Protein AF-A0A831Z1P9-F1 (afdb_monomer)

Mean predicted aligned error: 12.29 Å

Foldseek 3Di:
DVCVLVVVLVVQLVVQLVVVVVVVDDNVVSNVRSVVRSVVVVVVSVVVVVVVVVVVVVVVVVVVVVVVVVVVVVPPDDPPPDDPPPDD

Structure (mmCIF, N/CA/C/O backbone):
data_AF-A0A831Z1P9-F1
#
_entry.id   AF-A0A831Z1P9-F1
#
loop_
_atom_site.group_PDB
_atom_site.id
_atom_site.type_symbol
_atom_site.label_atom_id
_atom_site.label_alt_id
_atom_site.label_comp_id
_atom_site.label_asym_id
_atom_site.label_entity_id
_atom_site.label_seq_id
_atom_site.pdbx_PDB_ins_code
_atom_site.Cartn_x
_atom_site.Cartn_y
_atom_site.Cartn_z
_atom_site.occupancy
_atom_site.B_iso_or_equiv
_atom_site.auth_seq_id
_atom_site.auth_comp_id
_atom_site.auth_asym_id
_atom_site.auth_atom_id
_atom_site.pdbx_PDB_model_num
ATOM 1 N N . MET A 1 1 ? 5.237 -5.595 15.900 1.00 58.69 1 MET A N 1
ATOM 2 C CA . MET A 1 1 ? 4.592 -5.735 14.571 1.00 58.69 1 MET A CA 1
ATOM 3 C C . MET A 1 1 ? 4.132 -4.403 13.943 1.00 58.69 1 MET A C 1
ATOM 5 O O . MET A 1 1 ? 3.520 -4.435 12.888 1.00 58.69 1 MET A O 1
ATOM 9 N N . LYS A 1 2 ? 4.473 -3.224 14.499 1.00 61.81 2 LYS A N 1
ATOM 10 C CA . LYS A 1 2 ? 3.974 -1.908 14.030 1.00 61.81 2 LYS A CA 1
ATOM 11 C C . LYS A 1 2 ? 4.413 -1.494 12.610 1.00 61.81 2 LYS A C 1
ATOM 13 O O . LYS A 1 2 ? 3.780 -0.640 12.011 1.00 61.81 2 LYS A O 1
ATOM 18 N N . HIS A 1 3 ? 5.460 -2.115 12.062 1.00 68.56 3 HIS A N 1
ATOM 19 C CA . HIS A 1 3 ? 5.964 -1.840 10.706 1.00 68.56 3 HIS A CA 1
ATOM 20 C C . HIS A 1 3 ? 5.543 -2.885 9.668 1.00 68.56 3 HIS A C 1
ATOM 22 O O . HIS A 1 3 ? 6.017 -2.838 8.538 1.00 68.56 3 HIS A O 1
ATOM 28 N N . LEU A 1 4 ? 4.710 -3.859 10.049 1.00 77.75 4 LEU A N 1
ATOM 29 C CA . LEU A 1 4 ? 4.240 -4.894 9.132 1.00 77.75 4 LEU A CA 1
ATOM 30 C C . LEU A 1 4 ? 3.588 -4.320 7.857 1.00 77.75 4 LEU A C 1
ATOM 32 O O . LEU A 1 4 ? 3.994 -4.773 6.789 1.00 77.75 4 LEU A O 1
ATOM 36 N N . PRO A 1 5 ? 2.700 -3.302 7.925 1.00 80.12 5 PRO A N 1
ATOM 37 C CA . PRO A 1 5 ? 2.096 -2.757 6.710 1.00 80.12 5 PRO A CA 1
ATOM 38 C C . PRO A 1 5 ? 3.131 -2.116 5.774 1.00 80.12 5 PRO A C 1
ATOM 40 O O . PRO A 1 5 ? 3.222 -2.413 4.589 1.00 80.12 5 PRO A O 1
ATOM 43 N N . PHE A 1 6 ? 4.061 -1.350 6.346 1.00 81.81 6 PHE A N 1
ATOM 44 C CA . PHE A 1 6 ? 5.150 -0.736 5.587 1.00 81.81 6 PHE A CA 1
ATOM 45 C C . PHE A 1 6 ? 6.067 -1.757 4.888 1.00 81.81 6 PHE A C 1
ATOM 47 O O . PHE A 1 6 ? 6.523 -1.543 3.768 1.00 81.81 6 PHE A O 1
ATOM 54 N N . LYS A 1 7 ? 6.347 -2.896 5.534 1.00 86.88 7 LYS A N 1
ATOM 55 C CA . LYS A 1 7 ? 7.140 -3.969 4.911 1.00 86.88 7 LYS A CA 1
ATOM 56 C C . LYS A 1 7 ? 6.385 -4.637 3.762 1.00 86.88 7 LYS A C 1
ATOM 58 O O . LYS A 1 7 ? 7.009 -4.989 2.763 1.00 86.88 7 LYS A O 1
ATOM 63 N N . LEU A 1 8 ? 5.072 -4.814 3.907 1.00 88.06 8 LEU A N 1
ATOM 64 C CA . LEU A 1 8 ? 4.218 -5.414 2.888 1.00 88.06 8 LEU A CA 1
ATOM 65 C C . LEU A 1 8 ? 4.141 -4.522 1.642 1.00 88.06 8 LEU A C 1
ATOM 67 O O . LEU A 1 8 ? 4.332 -5.009 0.530 1.00 88.06 8 LEU A O 1
ATOM 71 N N . SER A 1 9 ? 3.947 -3.216 1.820 1.00 87.94 9 SER A N 1
ATOM 72 C CA . SER A 1 9 ? 3.861 -2.268 0.707 1.00 87.94 9 SER A CA 1
ATOM 73 C C . SER A 1 9 ? 5.182 -2.131 -0.059 1.00 87.94 9 SER A C 1
ATOM 75 O O . SER A 1 9 ? 5.178 -2.159 -1.292 1.00 87.94 9 SER A O 1
ATOM 77 N N . ILE A 1 10 ? 6.330 -2.107 0.633 1.00 90.62 10 ILE A N 1
ATOM 78 C CA . ILE A 1 10 ? 7.650 -2.172 -0.024 1.00 90.62 10 ILE A CA 1
ATOM 79 C C . ILE A 1 10 ? 7.819 -3.481 -0.798 1.00 90.62 10 ILE A C 1
ATOM 81 O O . ILE A 1 10 ? 8.309 -3.467 -1.927 1.00 90.62 10 ILE A O 1
ATOM 85 N N . LEU A 1 11 ? 7.419 -4.617 -0.223 1.00 93.88 11 LEU A N 1
ATOM 86 C CA . LEU A 1 11 ? 7.517 -5.908 -0.903 1.00 93.88 11 LEU A CA 1
ATOM 87 C C . LEU A 1 11 ? 6.695 -5.917 -2.201 1.00 93.88 11 LEU A C 1
ATOM 89 O O . LEU A 1 11 ? 7.197 -6.353 -3.236 1.00 93.88 11 LEU A O 1
ATOM 93 N N . VAL A 1 12 ? 5.471 -5.383 -2.169 1.00 94.75 12 VAL A N 1
ATOM 94 C CA . VAL A 1 12 ? 4.619 -5.236 -3.359 1.00 94.75 12 VAL A CA 1
ATOM 95 C C . VAL A 1 12 ? 5.288 -4.353 -4.410 1.00 94.75 12 VAL A C 1
ATOM 97 O O . VAL A 1 12 ? 5.313 -4.723 -5.584 1.00 94.75 12 VAL A O 1
ATOM 100 N N . PHE A 1 13 ? 5.891 -3.232 -4.004 1.00 95.19 13 PHE A N 1
ATOM 101 C CA . PHE A 1 13 ? 6.645 -2.373 -4.918 1.00 95.19 13 PHE A CA 1
ATOM 102 C C . PHE A 1 13 ? 7.807 -3.122 -5.583 1.00 95.19 13 PHE A C 1
ATOM 104 O O . PHE A 1 13 ? 7.965 -3.058 -6.802 1.00 95.19 13 PHE A O 1
ATOM 111 N N . LEU A 1 14 ? 8.593 -3.880 -4.814 1.00 95.81 14 LEU A N 1
ATOM 112 C CA . LEU A 1 14 ? 9.721 -4.649 -5.346 1.00 95.81 14 LEU A CA 1
ATOM 113 C C . LEU A 1 14 ? 9.265 -5.740 -6.324 1.00 95.81 14 LEU A C 1
ATOM 115 O O . LEU A 1 14 ? 9.864 -5.893 -7.386 1.00 95.81 14 LEU A O 1
ATOM 119 N N . ILE A 1 15 ? 8.183 -6.460 -6.017 1.00 96.00 15 ILE A N 1
ATOM 120 C CA . ILE A 1 15 ? 7.601 -7.465 -6.922 1.00 96.00 15 ILE A CA 1
ATOM 121 C C . ILE A 1 15 ? 7.093 -6.801 -8.213 1.00 96.00 15 ILE A C 1
ATOM 123 O O . ILE A 1 15 ? 7.332 -7.301 -9.318 1.00 96.00 15 ILE A O 1
ATOM 127 N N . ALA A 1 16 ? 6.432 -5.648 -8.106 1.00 95.44 16 ALA A N 1
ATOM 128 C CA . ALA A 1 16 ? 5.972 -4.881 -9.260 1.00 95.44 16 ALA A CA 1
ATOM 129 C C . ALA A 1 16 ? 7.148 -4.395 -10.128 1.00 95.44 16 ALA A C 1
ATOM 131 O O . ALA A 1 16 ? 7.105 -4.493 -11.356 1.00 95.44 16 ALA A O 1
ATOM 132 N N . LEU A 1 17 ? 8.237 -3.951 -9.503 1.00 95.12 17 LEU A N 1
ATOM 133 C CA . LEU A 1 17 ? 9.442 -3.528 -10.207 1.00 95.12 17 LEU A CA 1
ATOM 134 C C . LEU A 1 17 ? 10.124 -4.708 -10.923 1.00 95.12 17 LEU A C 1
ATOM 136 O O . LEU A 1 17 ? 10.429 -4.623 -12.113 1.00 95.12 17 LEU A O 1
ATOM 140 N N . LEU A 1 18 ? 10.305 -5.839 -10.234 1.00 95.94 18 LEU A N 1
ATOM 141 C CA . LEU A 1 18 ? 10.916 -7.053 -10.793 1.00 95.94 18 LEU A CA 1
ATOM 142 C C . LEU A 1 18 ? 10.096 -7.634 -11.952 1.00 95.94 18 LEU A C 1
ATOM 144 O O . LEU A 1 18 ? 10.655 -8.006 -12.984 1.00 95.94 18 LEU A O 1
ATOM 148 N N . SER A 1 19 ? 8.768 -7.649 -11.827 1.00 95.88 19 SER A N 1
ATOM 149 C CA . SER A 1 19 ? 7.886 -8.128 -12.899 1.00 95.88 19 SER A CA 1
ATOM 150 C C . SER A 1 19 ? 7.955 -7.267 -14.162 1.00 95.88 19 SER A C 1
ATOM 152 O O . SER A 1 19 ? 7.766 -7.782 -15.261 1.00 95.88 19 SER A O 1
ATOM 154 N N . GLY A 1 20 ? 8.289 -5.978 -14.056 1.00 92.62 20 GLY A N 1
ATOM 155 C CA . GLY A 1 20 ? 8.451 -5.148 -15.250 1.00 92.62 20 GLY A CA 1
ATOM 156 C C . GLY A 1 20 ? 9.777 -5.354 -15.966 1.00 92.62 20 GLY A C 1
ATOM 157 O O . GLY A 1 20 ? 9.820 -5.271 -17.192 1.00 92.62 20 GLY A O 1
ATOM 158 N N . PHE A 1 21 ? 10.834 -5.712 -15.230 1.00 93.12 21 PHE A N 1
ATOM 159 C CA . PHE A 1 21 ? 12.080 -6.167 -15.847 1.00 93.12 21 PHE A CA 1
ATOM 160 C C . PHE A 1 21 ? 11.873 -7.473 -16.620 1.00 93.12 21 PHE A C 1
ATOM 162 O O . PHE A 1 21 ? 12.399 -7.615 -17.722 1.00 93.12 21 PHE A O 1
ATOM 169 N N . TYR A 1 22 ? 11.041 -8.387 -16.106 1.00 94.38 22 TYR A N 1
ATOM 170 C CA . TYR A 1 22 ? 10.657 -9.605 -16.830 1.00 94.38 22 TYR A CA 1
ATOM 171 C C . TYR A 1 22 ? 9.931 -9.302 -18.154 1.00 94.38 22 TYR A C 1
ATOM 173 O O . TYR A 1 22 ? 10.176 -9.956 -19.165 1.00 94.38 22 TYR A O 1
ATOM 181 N N . MET A 1 23 ? 9.103 -8.255 -18.182 1.00 93.50 23 MET A N 1
ATOM 182 C CA . MET A 1 23 ? 8.412 -7.784 -19.391 1.00 93.50 23 MET A CA 1
ATOM 183 C C . MET A 1 23 ? 9.297 -6.951 -20.333 1.00 93.50 23 MET A C 1
ATOM 185 O O . MET A 1 23 ? 8.810 -6.475 -21.355 1.00 93.50 23 MET A O 1
ATOM 189 N N . LYS A 1 24 ? 10.588 -6.774 -20.012 1.00 94.44 24 LYS A N 1
ATOM 190 C CA . LYS A 1 24 ? 11.546 -5.948 -20.769 1.00 94.44 24 LYS A CA 1
ATOM 191 C C . LYS A 1 24 ? 11.082 -4.496 -20.958 1.00 94.44 24 LYS A C 1
ATOM 193 O O . LYS A 1 24 ? 11.365 -3.881 -21.984 1.00 94.44 24 LYS A O 1
ATOM 198 N N . LEU A 1 25 ? 10.370 -3.947 -19.973 1.00 92.25 25 LEU A N 1
ATOM 199 C CA . LEU A 1 25 ? 9.945 -2.549 -20.007 1.00 92.25 25 LEU A CA 1
ATOM 200 C C . LEU A 1 25 ? 11.149 -1.604 -19.855 1.00 92.25 25 LEU A C 1
ATOM 202 O O . LEU A 1 25 ? 12.068 -1.911 -19.085 1.00 92.25 25 LEU A O 1
ATOM 206 N N . PRO A 1 26 ? 11.134 -0.432 -20.518 1.00 96.00 26 PRO A N 1
ATOM 207 C CA . PRO A 1 26 ? 12.072 0.645 -20.227 1.00 96.00 26 PRO A CA 1
ATOM 208 C C . PRO A 1 26 ? 12.066 1.000 -18.735 1.00 96.00 26 PRO A C 1
ATOM 210 O O . PRO A 1 26 ? 11.027 0.935 -18.075 1.00 96.00 26 PRO A O 1
ATOM 213 N N . LEU A 1 27 ? 13.223 1.397 -18.194 1.00 93.75 27 LEU A N 1
ATOM 214 C CA . LEU A 1 27 ? 13.391 1.627 -16.752 1.00 93.75 27 LEU A CA 1
ATOM 215 C C . LEU A 1 27 ? 12.373 2.632 -16.193 1.00 93.75 27 LEU A C 1
ATOM 217 O O . LEU A 1 27 ? 11.772 2.373 -15.152 1.00 93.75 27 LEU A O 1
ATOM 221 N N . MET A 1 28 ? 12.165 3.749 -16.894 1.00 96.81 28 MET A N 1
ATOM 222 C CA . MET A 1 28 ? 11.231 4.796 -16.466 1.00 96.81 28 MET A CA 1
ATOM 223 C C . MET A 1 28 ? 9.783 4.305 -16.463 1.00 96.81 28 MET A C 1
ATOM 225 O O . MET A 1 28 ? 9.080 4.495 -15.474 1.00 96.81 28 MET A O 1
ATOM 229 N N . ASP A 1 29 ? 9.362 3.600 -17.512 1.00 95.38 29 ASP A N 1
ATOM 230 C CA . ASP A 1 29 ? 8.005 3.053 -17.615 1.00 95.38 29 ASP A CA 1
ATOM 231 C C . ASP A 1 29 ? 7.753 1.988 -16.544 1.00 95.38 29 ASP A C 1
ATOM 233 O O . ASP A 1 29 ? 6.687 1.946 -15.926 1.00 95.38 29 ASP A O 1
ATOM 237 N N . ASN A 1 30 ? 8.757 1.149 -16.268 1.00 96.69 30 ASN A N 1
ATOM 238 C CA . ASN A 1 30 ? 8.695 0.168 -15.192 1.00 96.69 30 ASN A CA 1
ATOM 239 C C . ASN A 1 30 ? 8.556 0.844 -13.821 1.00 96.69 30 ASN A C 1
ATOM 241 O O . ASN A 1 30 ? 7.716 0.434 -13.021 1.00 96.69 30 ASN A O 1
ATOM 245 N N . LEU A 1 31 ? 9.339 1.897 -13.565 1.00 96.06 31 LEU A N 1
ATOM 246 C CA . LEU A 1 31 ? 9.301 2.634 -12.305 1.00 96.06 31 LEU A CA 1
ATOM 247 C C . LEU A 1 31 ? 7.940 3.304 -12.089 1.00 96.06 31 LEU A C 1
ATOM 249 O O . LEU A 1 31 ? 7.363 3.168 -11.012 1.00 96.06 31 LEU A O 1
ATOM 253 N N . ILE A 1 32 ? 7.399 3.963 -13.119 1.00 96.38 32 ILE A N 1
ATOM 254 C CA . ILE A 1 32 ? 6.067 4.580 -13.074 1.00 96.38 32 ILE A CA 1
ATOM 255 C C . ILE A 1 32 ? 5.006 3.508 -12.805 1.00 96.38 32 ILE A C 1
ATOM 257 O O . ILE A 1 32 ? 4.192 3.666 -11.896 1.00 96.38 32 ILE A O 1
ATOM 261 N N . ARG A 1 33 ? 5.040 2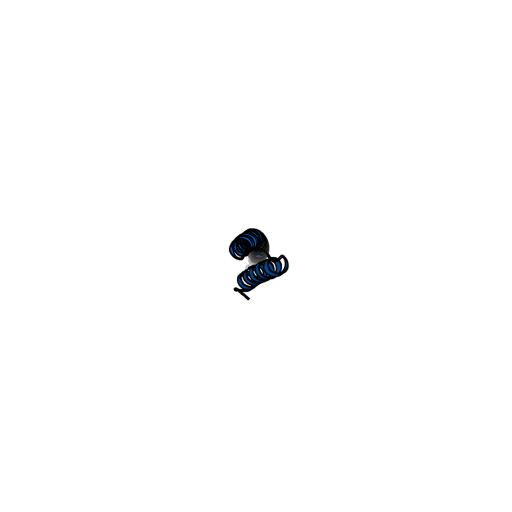.381 -13.530 1.00 96.19 33 ARG A N 1
ATOM 262 C CA . ARG A 1 33 ? 4.093 1.273 -13.332 1.00 96.19 33 ARG A CA 1
ATOM 263 C C . ARG A 1 33 ? 4.157 0.717 -11.909 1.00 96.19 33 ARG A C 1
ATOM 265 O O . ARG A 1 33 ? 3.120 0.559 -11.267 1.00 96.19 33 ARG A O 1
ATOM 272 N N . ALA A 1 34 ? 5.357 0.429 -11.410 1.00 96.19 34 ALA A N 1
ATOM 273 C CA . ALA A 1 34 ? 5.559 -0.087 -10.060 1.00 96.19 34 ALA A CA 1
ATOM 274 C C . ALA A 1 34 ? 5.091 0.913 -8.993 1.00 96.19 34 ALA A C 1
ATOM 276 O O . ALA A 1 34 ? 4.461 0.512 -8.015 1.00 96.19 34 ALA A O 1
ATOM 277 N N . PHE A 1 35 ? 5.328 2.210 -9.207 1.00 94.81 35 PHE A N 1
ATOM 278 C CA . PHE A 1 35 ? 4.863 3.271 -8.318 1.00 94.81 35 PHE A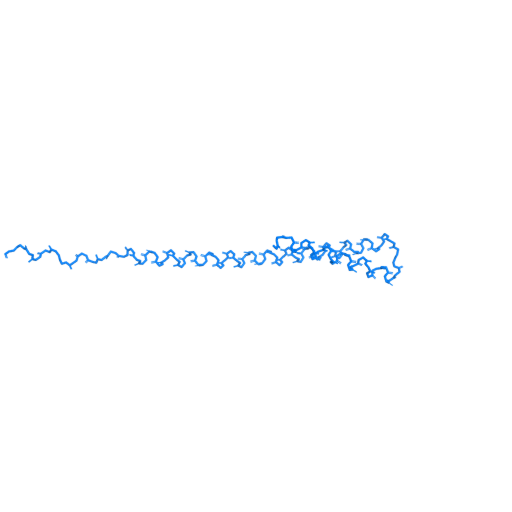 CA 1
ATOM 279 C C . PHE A 1 35 ? 3.333 3.373 -8.281 1.00 94.81 35 PHE A C 1
ATOM 281 O O . PHE A 1 35 ? 2.751 3.462 -7.202 1.00 94.81 35 PHE A O 1
ATOM 288 N N . VAL A 1 36 ? 2.664 3.290 -9.436 1.00 96.31 36 VAL A N 1
ATOM 289 C CA . VAL A 1 36 ? 1.193 3.283 -9.506 1.00 96.31 36 VAL A CA 1
ATOM 290 C C . VAL A 1 36 ? 0.617 2.068 -8.774 1.00 96.31 36 VAL A C 1
ATOM 292 O O . VAL A 1 36 ? -0.305 2.222 -7.974 1.00 96.31 36 VAL A O 1
ATOM 295 N N . ILE A 1 37 ? 1.185 0.873 -8.981 1.00 95.88 37 ILE A N 1
ATOM 296 C CA . ILE A 1 37 ? 0.769 -0.350 -8.271 1.00 95.88 37 ILE A CA 1
ATOM 297 C C . ILE A 1 37 ? 0.932 -0.179 -6.755 1.00 95.88 37 ILE A C 1
ATOM 299 O O . ILE A 1 37 ? 0.009 -0.482 -6.000 1.00 95.88 37 ILE A O 1
ATOM 303 N N . TYR A 1 38 ? 2.076 0.346 -6.310 1.00 94.56 38 TYR A N 1
ATOM 304 C CA . TYR A 1 38 ? 2.331 0.642 -4.901 1.00 94.56 38 TYR A CA 1
ATOM 305 C C . TYR A 1 38 ? 1.298 1.612 -4.312 1.00 94.56 38 TYR A C 1
ATOM 307 O O . TYR A 1 38 ? 0.799 1.383 -3.209 1.00 94.56 38 TYR A O 1
ATOM 315 N N . LEU A 1 39 ? 0.943 2.671 -5.043 1.00 94.44 39 LEU A N 1
ATOM 316 C CA . LEU A 1 39 ? -0.007 3.681 -4.579 1.00 94.44 39 LEU A CA 1
ATOM 317 C C . LEU A 1 39 ? -1.414 3.095 -4.421 1.00 94.44 39 LEU A C 1
ATOM 319 O O . LEU A 1 39 ? -2.039 3.286 -3.380 1.00 94.44 39 LEU A O 1
ATOM 323 N N . VAL A 1 40 ? -1.881 2.317 -5.403 1.00 95.06 40 VAL A N 1
ATOM 324 C CA . VAL A 1 40 ? -3.17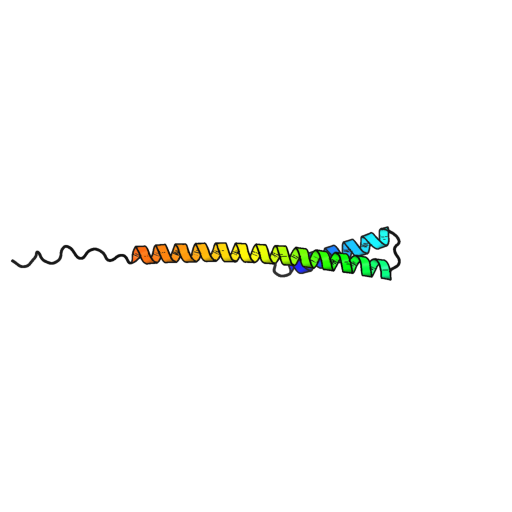0 1.608 -5.319 1.00 95.06 40 VAL A CA 1
ATOM 325 C C . VAL A 1 40 ? -3.182 0.659 -4.122 1.00 95.06 40 VAL A C 1
ATOM 327 O O . VAL A 1 40 ? -4.128 0.664 -3.334 1.00 95.06 40 VAL A O 1
ATOM 330 N N . PHE A 1 41 ? -2.114 -0.117 -3.939 1.00 94.12 41 PHE A N 1
ATOM 331 C CA . PHE A 1 41 ? -2.019 -1.054 -2.825 1.00 94.12 41 PHE A CA 1
ATOM 332 C C . PHE A 1 41 ? -2.002 -0.342 -1.463 1.00 94.12 41 PHE A C 1
ATOM 334 O O . PHE A 1 41 ? -2.655 -0.797 -0.528 1.00 94.12 41 PHE A O 1
ATOM 341 N N . SER A 1 42 ? -1.337 0.812 -1.366 1.00 91.56 42 SER A N 1
ATOM 342 C CA . SER A 1 42 ? -1.300 1.630 -0.145 1.00 91.56 42 SER A CA 1
ATOM 343 C C . SER A 1 42 ? -2.690 2.135 0.255 1.00 91.56 42 SER A C 1
ATOM 345 O O . SER A 1 42 ? -3.025 2.164 1.438 1.00 91.56 42 SER A O 1
ATOM 347 N N . VAL A 1 43 ? -3.527 2.503 -0.722 1.00 93.31 43 VAL A N 1
ATOM 348 C CA . VAL A 1 43 ? -4.920 2.912 -0.471 1.00 93.31 43 VAL A CA 1
ATOM 349 C C . VAL A 1 43 ? -5.739 1.739 0.070 1.00 93.31 43 VAL A C 1
ATOM 351 O O . VAL A 1 43 ? -6.452 1.894 1.059 1.00 93.31 43 VAL A O 1
ATOM 354 N N . VAL A 1 44 ? -5.613 0.556 -0.539 1.00 93.25 44 VAL A N 1
ATOM 355 C CA . VAL A 1 44 ? -6.306 -0.660 -0.079 1.00 93.25 44 VAL A CA 1
ATOM 356 C C . VAL A 1 44 ? -5.877 -1.028 1.340 1.00 93.25 44 VAL A C 1
ATOM 358 O O . VAL A 1 44 ? -6.719 -1.296 2.195 1.00 93.25 44 VAL A O 1
ATOM 361 N N . GLU A 1 45 ? -4.577 -0.989 1.617 1.00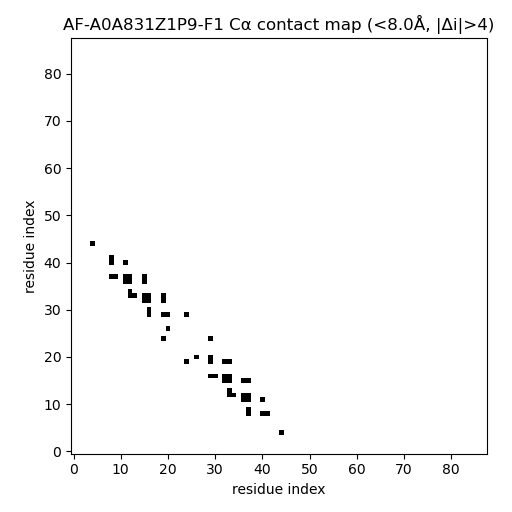 91.00 45 GLU A N 1
A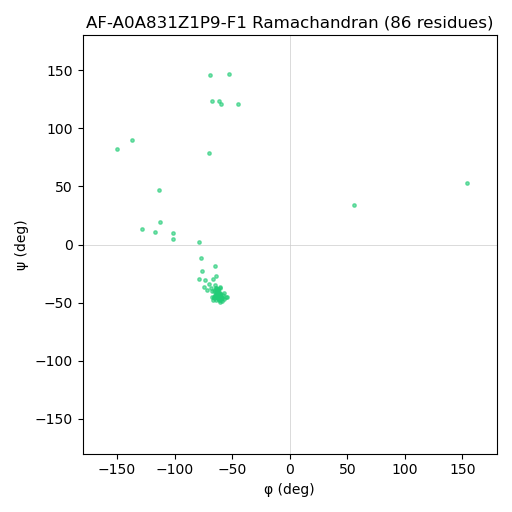TOM 362 C CA . GLU A 1 45 ? -4.029 -1.259 2.943 1.00 91.00 45 GLU A CA 1
ATOM 363 C C . GLU A 1 45 ? -4.555 -0.276 3.997 1.00 91.00 45 GLU A C 1
ATOM 365 O O . GLU A 1 45 ? -4.958 -0.693 5.085 1.00 91.00 45 GLU A O 1
ATOM 370 N N . LEU A 1 46 ? -4.631 1.017 3.665 1.00 90.88 46 LEU A N 1
ATOM 371 C CA . LEU A 1 46 ? -5.204 2.031 4.549 1.00 90.88 46 LEU A CA 1
ATOM 372 C C . LEU A 1 46 ? -6.677 1.742 4.867 1.00 90.88 46 LEU A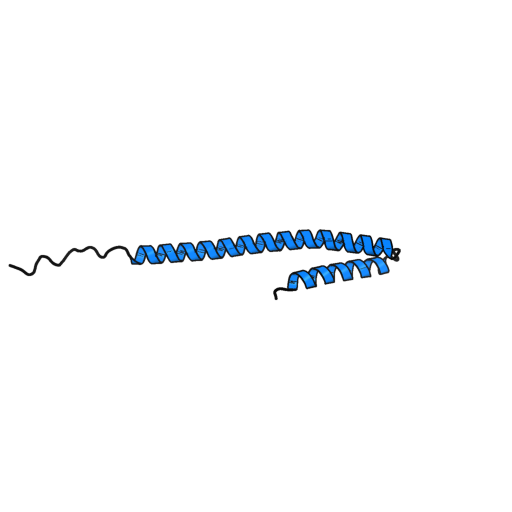 C 1
ATOM 374 O O . LEU A 1 46 ? -7.079 1.851 6.024 1.00 90.88 46 LEU A O 1
ATOM 378 N N . ILE A 1 47 ? -7.474 1.340 3.872 1.00 92.94 47 ILE A N 1
ATOM 379 C CA . ILE A 1 47 ? -8.885 0.973 4.069 1.00 92.94 47 ILE A CA 1
ATOM 380 C C . ILE A 1 47 ? -9.000 -0.223 5.020 1.00 92.94 47 ILE A C 1
ATOM 382 O O . ILE A 1 47 ? -9.786 -0.181 5.965 1.00 92.94 47 ILE A O 1
ATOM 386 N N . VAL A 1 48 ? -8.190 -1.265 4.820 1.00 91.88 48 VAL A N 1
ATOM 387 C CA . VAL A 1 48 ? -8.182 -2.446 5.698 1.00 91.88 48 VAL A CA 1
ATOM 388 C C . VAL A 1 48 ? -7.800 -2.063 7.130 1.00 91.88 48 VAL A C 1
ATOM 390 O O . VAL A 1 48 ? -8.460 -2.495 8.075 1.00 91.88 48 VAL A O 1
ATOM 393 N N . LEU A 1 49 ? -6.783 -1.213 7.306 1.00 89.88 49 LEU A N 1
ATOM 394 C CA . LEU A 1 49 ? -6.372 -0.714 8.621 1.00 89.88 49 LEU A CA 1
ATOM 395 C C . LEU A 1 49 ? -7.466 0.120 9.296 1.00 89.88 49 LEU A C 1
ATOM 397 O O . LEU A 1 49 ? -7.667 -0.005 10.504 1.00 89.88 49 LEU A O 1
ATOM 401 N N . LEU A 1 50 ? -8.184 0.949 8.536 1.00 90.69 50 LEU A N 1
ATOM 402 C CA . LEU A 1 50 ? -9.307 1.733 9.048 1.00 90.69 50 LEU A CA 1
ATOM 403 C C . LEU A 1 50 ? -10.446 0.834 9.526 1.00 90.69 50 LEU A C 1
ATOM 405 O O . LEU A 1 50 ? -10.922 1.021 10.645 1.00 90.69 50 LEU A O 1
ATOM 409 N N . ILE A 1 51 ? -10.838 -0.159 8.723 1.00 92.62 51 ILE A N 1
ATOM 410 C CA . ILE A 1 51 ? -11.878 -1.129 9.091 1.00 92.62 51 ILE A CA 1
ATOM 411 C C . ILE A 1 51 ? -11.456 -1.892 10.348 1.00 92.62 51 ILE A C 1
ATOM 413 O O . ILE A 1 51 ? -12.206 -1.933 11.319 1.00 92.62 51 ILE A O 1
ATOM 417 N N . TYR A 1 52 ? -10.232 -2.427 10.371 1.00 90.38 52 TYR A N 1
ATOM 418 C CA . TYR A 1 52 ? -9.703 -3.156 11.523 1.00 90.38 52 TYR A CA 1
ATOM 419 C C . TYR A 1 52 ? -9.724 -2.307 12.798 1.00 90.38 52 TYR A C 1
ATOM 421 O O . TYR A 1 52 ? -10.201 -2.760 13.839 1.00 90.38 52 TYR A O 1
ATOM 429 N N . ASN A 1 53 ? -9.257 -1.057 12.716 1.00 88.19 53 ASN A N 1
ATOM 430 C CA . ASN A 1 53 ? -9.281 -0.143 13.851 1.00 88.19 53 ASN A CA 1
ATOM 431 C C . ASN A 1 53 ? -10.714 0.151 14.304 1.00 88.19 53 ASN A C 1
ATOM 433 O O . ASN A 1 53 ? -10.977 0.089 15.501 1.00 88.19 53 ASN A O 1
ATOM 437 N N . GLN A 1 54 ? -11.649 0.422 13.390 1.00 89.69 54 GLN A N 1
ATOM 438 C CA . GLN A 1 54 ? -13.052 0.646 13.753 1.00 89.69 54 GLN A CA 1
ATOM 439 C C . GLN A 1 54 ? -13.666 -0.568 14.458 1.00 89.69 54 GLN A C 1
ATOM 441 O O . GLN A 1 54 ? -14.312 -0.402 15.492 1.00 89.69 54 GLN A O 1
ATOM 446 N N . THR A 1 55 ? -13.426 -1.782 13.957 1.00 90.31 55 THR A N 1
ATOM 447 C CA . THR A 1 55 ? -13.907 -3.019 14.588 1.00 90.31 55 THR A CA 1
ATOM 448 C C . THR A 1 55 ? -13.310 -3.208 15.981 1.00 90.31 55 THR A C 1
ATOM 450 O O . THR A 1 55 ? -14.038 -3.521 16.922 1.00 90.31 55 THR A O 1
ATOM 453 N N . LEU A 1 56 ? -12.005 -2.973 16.139 1.00 89.06 56 LEU A N 1
ATOM 454 C CA . LEU A 1 56 ? -11.329 -3.085 17.430 1.00 89.06 56 LEU A CA 1
ATOM 455 C C . LEU A 1 56 ? -11.873 -2.060 18.437 1.00 89.06 56 LEU A C 1
ATOM 457 O O . LEU A 1 56 ? -12.172 -2.410 19.577 1.00 89.06 56 LEU A O 1
ATOM 461 N N . TYR A 1 57 ? -12.047 -0.805 18.012 1.00 87.31 57 TYR A N 1
ATOM 462 C CA . TYR A 1 57 ? -12.621 0.252 18.846 1.00 87.31 57 TYR A CA 1
ATOM 463 C C . TYR A 1 57 ? -14.059 -0.064 19.262 1.00 87.31 57 TYR A C 1
ATOM 465 O O . TYR A 1 57 ? -14.400 0.124 20.429 1.00 87.31 57 TYR A O 1
ATOM 473 N N . ALA A 1 58 ? -14.888 -0.569 18.345 1.00 85.88 58 ALA A N 1
ATOM 474 C CA . ALA A 1 58 ? -16.253 -0.982 18.656 1.00 85.88 58 ALA A CA 1
ATOM 475 C C . ALA A 1 58 ? -16.268 -2.119 19.688 1.00 85.88 58 ALA A C 1
ATOM 477 O O . ALA A 1 58 ? -16.963 -2.018 20.694 1.00 85.88 58 ALA A O 1
ATOM 478 N N . MET A 1 59 ? -15.435 -3.147 19.497 1.00 88.25 59 MET A N 1
ATOM 479 C CA . MET A 1 59 ? -15.320 -4.269 20.431 1.00 88.25 59 MET A CA 1
ATOM 480 C C . MET A 1 59 ? -14.887 -3.812 21.832 1.00 88.25 59 MET A C 1
ATOM 482 O O . MET A 1 59 ? -15.493 -4.212 22.825 1.00 88.25 59 MET A O 1
ATOM 486 N N . ILE A 1 60 ? -13.865 -2.955 21.920 1.00 88.69 60 ILE A N 1
ATOM 487 C CA . ILE A 1 60 ? -13.379 -2.420 23.201 1.00 88.69 60 ILE A CA 1
ATOM 488 C C . ILE A 1 60 ? -14.464 -1.573 23.875 1.00 88.69 60 ILE A C 1
ATOM 490 O O . ILE A 1 60 ? -14.669 -1.695 25.081 1.00 88.69 60 ILE A O 1
ATOM 494 N N . LYS A 1 61 ? -15.181 -0.741 23.111 1.00 87.06 61 LYS A N 1
ATOM 495 C CA . LYS A 1 61 ? -16.270 0.090 23.634 1.00 87.06 61 LYS A CA 1
ATOM 496 C C . LYS A 1 61 ? -17.391 -0.766 24.229 1.00 87.06 61 LYS A C 1
ATOM 498 O O . LYS A 1 61 ? -17.781 -0.516 25.363 1.00 87.06 61 LYS A O 1
ATOM 503 N N . THR A 1 62 ? -17.838 -1.803 23.520 1.00 86.56 62 THR A N 1
ATOM 504 C CA . THR A 1 62 ? -18.876 -2.722 24.013 1.00 86.56 62 THR A CA 1
ATOM 505 C C . THR A 1 62 ? -18.448 -3.435 25.296 1.00 86.56 62 THR A C 1
ATOM 507 O O . THR A 1 62 ? -19.232 -3.529 26.233 1.00 86.56 62 THR A O 1
ATOM 510 N N . GLN A 1 63 ? -17.193 -3.888 25.390 1.00 83.44 63 GLN A N 1
ATOM 511 C CA . GLN A 1 63 ? -16.685 -4.500 26.625 1.00 83.44 63 GLN A CA 1
ATOM 512 C C . GLN A 1 63 ? -16.619 -3.510 27.795 1.00 83.44 63 GLN A C 1
ATOM 514 O O . GLN A 1 63 ? -16.825 -3.894 28.945 1.00 83.44 63 GLN A O 1
ATOM 519 N N . LEU A 1 64 ? -16.315 -2.241 27.517 1.00 81.81 64 LEU A N 1
ATOM 520 C CA . LEU A 1 64 ? -16.262 -1.199 28.536 1.00 81.81 64 LEU A CA 1
ATOM 521 C C . LEU A 1 64 ? -17.663 -0.827 29.044 1.00 81.81 64 LEU A C 1
ATOM 523 O O . LEU A 1 64 ? -17.830 -0.593 30.237 1.00 81.81 64 LEU A O 1
ATOM 527 N N . GLU A 1 65 ? -18.651 -0.769 28.152 1.00 79.12 65 GLU A N 1
ATOM 528 C CA . GLU A 1 65 ? -20.052 -0.501 28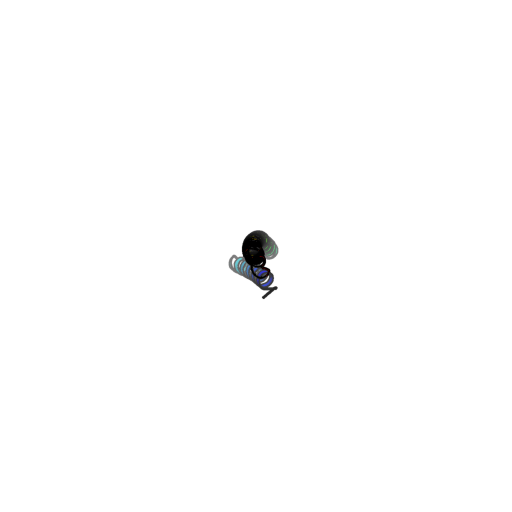.496 1.00 79.12 65 GLU A CA 1
ATOM 529 C C . GLU A 1 65 ? -20.654 -1.659 29.304 1.00 79.12 65 GLU A C 1
ATOM 531 O O . GLU A 1 65 ? -21.188 -1.410 30.381 1.00 79.12 65 GLU A O 1
ATOM 536 N N . ALA A 1 66 ? -20.427 -2.913 28.897 1.00 75.56 66 ALA A N 1
ATOM 537 C CA . ALA A 1 66 ? -20.864 -4.090 29.656 1.00 75.56 66 ALA A CA 1
ATOM 538 C C . ALA A 1 66 ? -20.302 -4.113 31.093 1.00 75.56 66 ALA A C 1
ATOM 540 O O . ALA A 1 66 ? -21.032 -4.353 32.050 1.00 75.56 66 ALA A O 1
ATOM 541 N N . ARG A 1 67 ? -19.019 -3.763 31.277 1.00 74.12 67 ARG A N 1
ATOM 542 C CA . ARG A 1 67 ? -18.419 -3.653 32.621 1.00 74.12 67 ARG A CA 1
ATOM 543 C C . ARG A 1 67 ? -18.993 -2.510 33.462 1.00 74.12 67 ARG A C 1
ATOM 545 O O . ARG A 1 67 ? -18.968 -2.593 34.686 1.00 74.12 67 ARG A O 1
ATOM 552 N N . LYS A 1 68 ? -19.455 -1.422 32.838 1.00 69.50 68 LYS A N 1
ATOM 553 C CA . LYS A 1 68 ? -20.100 -0.311 33.557 1.00 69.50 68 LYS A CA 1
ATOM 554 C C . LYS A 1 68 ? -21.511 -0.677 34.006 1.00 69.50 68 LYS A C 1
ATOM 556 O O . LYS A 1 68 ? -21.901 -0.281 35.097 1.00 69.50 68 LYS A O 1
ATOM 561 N N . GLU A 1 69 ? -22.245 -1.436 33.200 1.00 67.31 69 GLU A N 1
ATOM 562 C CA . GLU A 1 69 ? -23.576 -1.935 33.557 1.00 67.31 69 GLU A CA 1
ATOM 563 C C . GLU A 1 69 ? -23.508 -2.967 34.695 1.00 67.31 69 GLU A C 1
ATOM 565 O O . GLU A 1 69 ? -24.292 -2.878 35.637 1.00 67.31 69 GLU A O 1
ATOM 570 N N . GLU A 1 70 ? -22.512 -3.862 34.690 1.00 60.47 70 GLU A N 1
ATOM 571 C CA . GLU A 1 70 ? -22.253 -4.789 35.806 1.00 60.47 70 GLU A CA 1
ATOM 572 C C . GLU A 1 70 ? -21.890 -4.057 37.112 1.00 60.47 70 GLU A C 1
ATOM 574 O O . GLU A 1 70 ? -22.345 -4.440 38.189 1.00 60.47 70 GLU A O 1
ATOM 579 N N . ALA A 1 71 ? -21.106 -2.974 37.035 1.00 59.94 71 ALA A N 1
ATOM 580 C CA . ALA A 1 71 ? -20.773 -2.157 38.204 1.00 59.94 71 ALA A CA 1
ATOM 581 C C . ALA A 1 71 ? -21.979 -1.359 38.735 1.00 59.94 71 ALA A C 1
ATOM 583 O O . ALA A 1 71 ? -22.112 -1.197 39.943 1.00 59.94 71 ALA A O 1
ATOM 584 N N . ALA A 1 72 ? -22.876 -0.904 37.854 1.00 57.81 72 ALA A N 1
ATOM 585 C CA . ALA A 1 72 ? -24.094 -0.189 38.238 1.00 57.81 72 ALA A CA 1
ATOM 586 C C . ALA A 1 72 ? -25.160 -1.111 38.862 1.00 57.81 72 ALA A C 1
ATOM 588 O O . ALA A 1 72 ? -25.900 -0.675 39.737 1.00 57.81 72 ALA A O 1
ATOM 589 N N . GLN A 1 73 ? -25.221 -2.386 38.462 1.00 55.59 73 GLN A N 1
ATOM 590 C CA . GLN A 1 73 ? -26.110 -3.380 39.085 1.00 55.59 73 GLN A CA 1
ATOM 591 C C . GLN A 1 73 ? -25.597 -3.877 40.447 1.00 55.59 73 GLN A C 1
ATOM 593 O O . GLN A 1 73 ? -26.389 -4.310 41.277 1.00 55.59 73 GLN A O 1
ATOM 598 N N . ALA A 1 74 ? -24.292 -3.779 40.719 1.00 54.56 74 ALA A N 1
ATOM 599 C CA . ALA A 1 74 ? -23.724 -4.082 42.036 1.00 54.56 74 ALA A CA 1
ATOM 600 C C . ALA A 1 74 ? -23.947 -2.966 43.083 1.00 54.56 74 ALA A C 1
ATOM 602 O O . ALA A 1 74 ? -23.719 -3.198 44.270 1.00 54.56 74 ALA A O 1
ATOM 603 N N . GLU A 1 75 ? -24.396 -1.776 42.663 1.00 49.88 75 GLU A N 1
ATOM 604 C CA . GLU A 1 75 ? -24.740 -0.636 43.530 1.00 49.88 75 GLU A CA 1
ATOM 605 C C . GLU A 1 75 ? -26.259 -0.474 43.758 1.00 49.88 75 GLU A C 1
ATOM 607 O O . GLU A 1 75 ? -26.686 0.531 44.333 1.00 49.88 75 GLU A O 1
ATOM 612 N N . GLU A 1 76 ? -27.100 -1.443 43.362 1.00 45.78 76 GLU A N 1
ATOM 613 C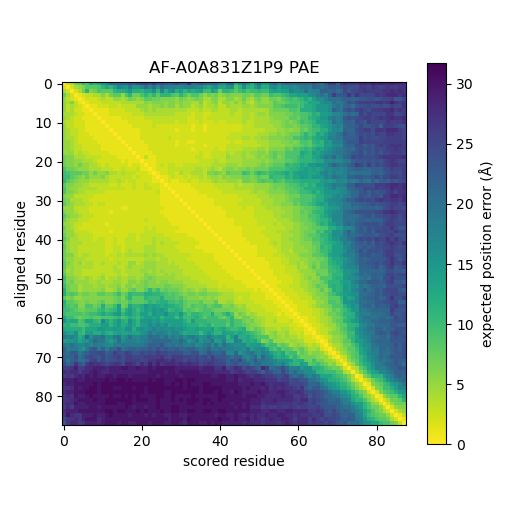 CA . GLU A 1 76 ? -28.507 -1.434 43.785 1.00 45.78 76 GLU A CA 1
ATOM 614 C C . GLU A 1 76 ? -28.578 -1.534 45.326 1.00 45.78 76 GLU A C 1
ATOM 616 O O . GLU A 1 76 ? -27.997 -2.452 45.918 1.00 45.78 76 GLU A O 1
ATOM 621 N N . PRO A 1 77 ? -29.235 -0.578 46.013 1.00 45.12 77 PRO A N 1
ATOM 622 C CA . PRO A 1 77 ? -29.222 -0.517 47.463 1.00 45.12 77 PRO A CA 1
ATOM 623 C C . PRO A 1 77 ? -29.972 -1.725 48.016 1.00 45.12 77 PRO A C 1
ATOM 625 O O . PRO A 1 77 ? -31.147 -1.931 47.714 1.00 45.12 77 PRO A O 1
ATOM 628 N N . VAL A 1 78 ? -29.294 -2.501 48.864 1.00 52.97 78 VAL A N 1
ATOM 629 C CA . VAL A 1 78 ? -29.930 -3.493 49.737 1.00 52.97 78 VAL A CA 1
ATOM 630 C C . VAL A 1 78 ? -31.157 -2.824 50.375 1.00 52.97 78 VAL A C 1
ATOM 632 O O . VAL A 1 78 ? -30.986 -1.780 51.014 1.00 52.97 78 VAL A O 1
ATOM 635 N N . PRO A 1 79 ? -32.385 -3.349 50.190 1.00 47.16 79 PRO A N 1
ATOM 636 C CA . PRO A 1 79 ? -33.568 -2.728 50.759 1.00 47.16 79 PRO A CA 1
ATOM 637 C C . PRO A 1 79 ? -33.402 -2.681 52.277 1.00 47.16 79 PRO A C 1
ATOM 639 O O . PRO A 1 79 ? -33.190 -3.700 52.937 1.00 47.16 79 PRO A O 1
ATOM 642 N N . VAL A 1 80 ? -33.440 -1.463 52.815 1.00 56.00 80 VAL A N 1
ATOM 643 C CA . VAL A 1 80 ? -33.425 -1.176 54.249 1.00 56.00 80 VAL A CA 1
ATOM 644 C C . VAL A 1 80 ? -34.770 -1.619 54.818 1.00 56.00 80 VAL A C 1
ATOM 646 O O . VAL A 1 80 ? -35.672 -0.817 55.028 1.00 56.00 80 VAL A O 1
ATOM 649 N N . GLU A 1 81 ? -34.933 -2.915 55.034 1.00 49.88 81 GLU A N 1
ATOM 650 C CA . GLU A 1 81 ? -36.099 -3.484 55.696 1.00 49.88 81 GLU A CA 1
ATOM 651 C C . GLU A 1 81 ? -35.578 -4.553 56.657 1.00 49.88 81 GLU A C 1
ATOM 653 O O . GLU A 1 81 ? -35.305 -5.670 56.235 1.00 49.88 81 GLU A O 1
ATOM 658 N N . ASN A 1 82 ? -35.281 -4.140 57.903 1.00 50.19 82 ASN A N 1
ATOM 659 C CA . ASN A 1 82 ? -35.221 -4.943 59.149 1.00 50.19 82 ASN A CA 1
ATOM 660 C C . ASN A 1 82 ? -34.279 -4.335 60.215 1.00 50.19 82 ASN A C 1
ATOM 662 O O . ASN A 1 82 ? -33.407 -5.019 60.743 1.00 50.19 82 ASN A O 1
ATOM 666 N N . GLN A 1 83 ? -34.440 -3.054 60.577 1.00 46.91 83 GLN A N 1
ATOM 667 C CA . GLN A 1 83 ? -33.778 -2.496 61.779 1.00 46.91 83 GLN A CA 1
ATOM 668 C C . GLN A 1 83 ? -34.724 -1.771 62.755 1.00 46.91 83 GLN A C 1
ATOM 670 O O . GLN A 1 83 ? -34.259 -1.099 63.668 1.00 46.91 83 GLN A O 1
ATOM 675 N N . GLN A 1 84 ? -36.048 -1.920 62.629 1.00 47.34 84 GLN A N 1
ATOM 676 C CA . GLN A 1 84 ? -37.011 -1.234 63.512 1.00 47.34 84 GLN A CA 1
ATOM 677 C C . GLN A 1 84 ? -37.815 -2.137 64.466 1.00 47.34 84 GLN A C 1
ATOM 679 O O . GLN A 1 84 ? -38.823 -1.686 64.997 1.00 47.34 84 GLN A O 1
ATOM 684 N N . LEU A 1 85 ? -37.385 -3.373 64.749 1.00 51.56 85 LEU A N 1
ATOM 685 C CA . LEU A 1 85 ? -38.140 -4.272 65.647 1.00 51.56 85 LEU A CA 1
ATOM 686 C C . LEU A 1 85 ? -37.445 -4.699 66.953 1.00 51.56 85 LEU A C 1
ATOM 688 O O . LEU A 1 85 ? -38.005 -5.520 67.667 1.00 51.56 85 LEU A O 1
ATOM 692 N N . GLU A 1 86 ? -36.310 -4.111 67.346 1.00 42.25 86 GLU A N 1
ATOM 693 C CA . GLU A 1 86 ? -35.674 -4.402 68.654 1.00 42.25 86 GLU A CA 1
ATOM 694 C C . GLU A 1 86 ? -35.680 -3.206 69.621 1.00 42.25 86 GLU A C 1
ATOM 696 O O . GLU A 1 86 ? -34.677 -2.874 70.243 1.00 42.25 86 GLU A O 1
ATOM 701 N N . ASN A 1 87 ? -36.823 -2.536 69.763 1.00 45.25 87 ASN A N 1
ATOM 702 C CA . ASN A 1 87 ? -37.095 -1.699 70.936 1.00 45.25 87 ASN A CA 1
ATOM 703 C C . ASN A 1 87 ? -38.602 -1.690 71.215 1.00 45.25 87 ASN A C 1
ATOM 705 O O . ASN A 1 87 ? -39.305 -0.783 70.775 1.00 45.25 87 ASN A O 1
ATOM 709 N N . ASN A 1 88 ? -39.087 -2.727 71.901 1.00 45.47 88 ASN A N 1
ATOM 710 C CA . ASN A 1 88 ? -40.274 -2.695 72.762 1.00 45.47 88 ASN A CA 1
ATOM 711 C C . ASN A 1 88 ? -40.201 -3.833 73.779 1.00 45.47 88 ASN A C 1
ATOM 713 O O . ASN A 1 88 ? -40.013 -4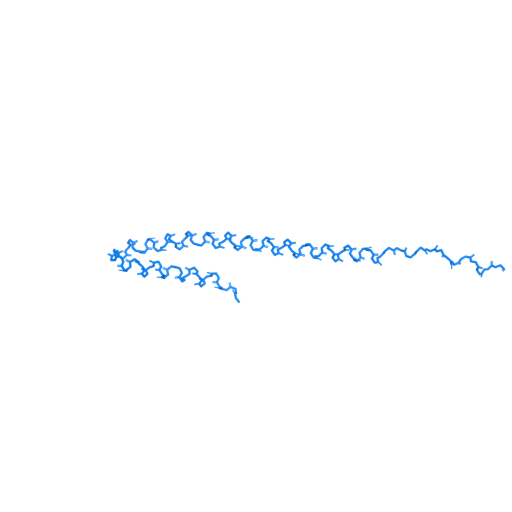.989 73.343 1.00 45.47 88 ASN A O 1
#

Sequence (88 aa):
MKHLPFKLSILVFLIALLSGFYMKLPLMDNLIRAFVIYLVFSVVELIVLLIYNQTLYAMIKTQLEARKEEAAQAEEPVPVENQQLENN

Secondary structure (DSSP, 8-state):
-TTHHHHHHHHHHHHHHHHHHHTT--HHHHHHHHHHHHHHHHHHHHHHHHHHHHHHHHHHHHHHHHHHHHHHHTTS-----SSSSS--

pLDDT: mean 80.84, std 17.69, range [42.25, 96.81]

Radius of gyration: 29.8 Å; Cα contacts (8 Å, |Δi|>4): 28; chains: 1; bounding box: 54×14×94 Å

Solvent-accessible surface area (backbone atoms only — not comparable to full-atom values): 5128 Å² total; per-residue (Å²): 119,95,57,52,66,63,54,51,49,52,49,51,27,51,53,42,40,53,54,24,56,75,68,66,46,56,70,67,63,23,50,53,50,14,49,51,53,32,52,56,50,51,54,54,51,50,52,53,52,51,52,51,50,53,53,52,51,51,54,53,48,54,56,53,50,53,55,50,53,57,54,56,63,71,64,62,74,78,78,92,77,88,85,85,81,89,84,130